Protein AF-A0ABD0SKT2-F1 (afdb_monomer)

Foldseek 3Di:
DDDDPDDDDDDVPDGDPPPDDDDDPVRVVVVVVVVVVVVVVVVVVVLVVQQVVLVHDPVDDSVVSVVSSVVSVVVVVVVVVVVVVVVVVVVVVVVVVVVVVVVVVVVVVVVVVVVVVVVVVVVVVVVPPD

Structure (mmCIF, N/CA/C/O backbone):
data_AF-A0ABD0SKT2-F1
#
_entry.id   AF-A0ABD0SKT2-F1
#
loop_
_atom_site.group_PDB
_atom_site.id
_atom_site.type_symbol
_atom_site.label_atom_id
_atom_site.label_alt_id
_atom_site.label_comp_id
_atom_site.label_asym_id
_atom_site.label_entity_id
_atom_site.label_seq_id
_atom_site.pdbx_PDB_ins_code
_atom_site.Cartn_x
_atom_site.Cartn_y
_atom_site.Cartn_z
_atom_site.occupancy
_atom_site.B_iso_or_equiv
_atom_site.auth_seq_id
_atom_site.auth_comp_id
_atom_site.auth_asym_id
_atom_site.auth_atom_id
_atom_site.pdbx_PDB_model_num
ATOM 1 N N . MET A 1 1 ? 35.944 21.311 -55.714 1.00 40.56 1 MET A N 1
ATOM 2 C CA . MET A 1 1 ? 34.973 20.265 -56.109 1.00 40.56 1 MET A CA 1
ATOM 3 C C . MET A 1 1 ? 33.943 20.255 -55.008 1.00 40.56 1 MET A C 1
ATOM 5 O O . MET A 1 1 ? 34.172 19.670 -53.956 1.00 40.56 1 MET A O 1
ATOM 9 N N . ASP A 1 2 ? 32.890 21.032 -55.226 1.00 41.88 2 ASP A N 1
ATOM 10 C CA . ASP A 1 2 ? 32.029 21.549 -54.170 1.00 41.88 2 ASP A CA 1
ATOM 11 C C . ASP A 1 2 ? 30.740 20.733 -54.148 1.00 41.88 2 ASP A C 1
ATOM 13 O O . ASP A 1 2 ? 29.845 20.946 -54.962 1.00 41.88 2 ASP A O 1
ATOM 17 N N . ASN A 1 3 ? 30.652 19.766 -53.233 1.00 45.44 3 ASN A N 1
ATOM 18 C CA . ASN A 1 3 ? 29.406 19.044 -52.981 1.00 45.44 3 ASN A CA 1
ATOM 19 C C . ASN A 1 3 ? 28.572 19.834 -51.971 1.00 45.44 3 ASN A C 1
ATOM 21 O O . ASN A 1 3 ? 28.718 19.701 -50.757 1.00 45.44 3 ASN A O 1
ATOM 25 N N . GLN A 1 4 ? 27.724 20.705 -52.516 1.00 43.31 4 GLN A N 1
ATOM 26 C CA . GLN A 1 4 ? 26.696 21.434 -51.789 1.00 43.31 4 GLN A CA 1
ATOM 27 C C . GLN A 1 4 ? 25.548 20.484 -51.424 1.00 43.31 4 GLN A C 1
ATOM 29 O O . GLN A 1 4 ? 24.694 20.177 -52.256 1.00 43.31 4 GLN A O 1
ATOM 34 N N . ASP A 1 5 ? 25.500 20.044 -50.167 1.00 47.47 5 ASP A N 1
ATOM 35 C CA . ASP A 1 5 ? 24.312 19.402 -49.602 1.00 47.47 5 ASP A CA 1
ATOM 36 C C . ASP A 1 5 ? 23.179 20.434 -49.501 1.00 47.47 5 ASP A C 1
ATOM 38 O O . ASP A 1 5 ? 23.136 21.292 -48.615 1.00 47.47 5 ASP A O 1
ATOM 42 N N . GLN A 1 6 ? 22.252 20.358 -50.454 1.00 45.78 6 GLN A N 1
ATOM 43 C CA . GLN A 1 6 ? 21.063 21.194 -50.502 1.00 45.78 6 GLN A CA 1
ATOM 44 C C . GLN A 1 6 ? 20.134 20.905 -49.315 1.00 45.78 6 GLN A C 1
ATOM 46 O O . GLN A 1 6 ? 19.612 19.806 -49.113 1.00 45.78 6 GLN A O 1
ATOM 51 N N . TYR A 1 7 ? 19.895 21.961 -48.543 1.00 54.97 7 TYR A N 1
ATOM 52 C CA . TYR A 1 7 ? 18.878 22.063 -47.511 1.00 54.97 7 TYR A CA 1
ATOM 53 C C . TYR A 1 7 ? 17.480 21.759 -48.061 1.00 54.97 7 TYR A C 1
ATOM 55 O O . TYR A 1 7 ? 16.988 22.489 -48.918 1.00 54.97 7 TYR A O 1
ATOM 63 N N . SER A 1 8 ? 16.784 20.780 -47.473 1.00 64.81 8 SER A N 1
ATOM 64 C CA . SER A 1 8 ? 15.395 20.943 -47.005 1.00 64.81 8 SER A CA 1
ATOM 65 C C . SER A 1 8 ? 14.780 19.635 -46.524 1.00 64.81 8 SER A C 1
ATOM 67 O O . SER A 1 8 ? 14.647 18.696 -47.300 1.00 64.81 8 SER A O 1
ATOM 69 N N . ARG A 1 9 ? 14.236 19.638 -45.296 1.00 54.88 9 ARG A N 1
ATOM 70 C CA . ARG A 1 9 ? 12.850 19.173 -45.080 1.00 54.88 9 ARG A CA 1
ATOM 71 C C . ARG A 1 9 ? 12.128 20.070 -44.054 1.00 54.88 9 ARG A C 1
ATOM 73 O O . ARG A 1 9 ? 12.601 20.170 -42.919 1.00 54.88 9 ARG A O 1
ATOM 80 N N . PRO A 1 10 ? 11.002 20.713 -44.430 1.00 59.72 10 PRO A N 1
ATOM 81 C CA . PRO A 1 10 ? 10.207 21.564 -43.548 1.00 59.72 10 PRO A CA 1
ATOM 82 C C . PRO A 1 10 ? 9.245 20.746 -42.666 1.00 59.72 10 PRO A C 1
ATOM 84 O O . PRO A 1 10 ? 8.993 19.564 -42.894 1.00 59.72 10 PRO A O 1
ATOM 87 N N . ARG A 1 11 ? 8.756 21.376 -41.594 1.00 59.38 11 ARG A N 1
ATOM 88 C CA . ARG A 1 11 ? 8.142 20.717 -40.428 1.00 59.38 11 ARG A CA 1
ATOM 89 C C . ARG A 1 11 ? 6.712 20.193 -40.654 1.00 59.38 11 ARG A C 1
ATOM 91 O O . ARG A 1 11 ? 5.939 20.782 -41.397 1.00 59.38 11 ARG A O 1
ATOM 98 N N . ARG A 1 12 ? 6.286 19.274 -39.771 1.00 55.06 12 ARG A N 1
ATOM 99 C CA . ARG A 1 12 ? 5.088 19.535 -38.941 1.00 55.06 12 ARG A CA 1
ATOM 100 C C . ARG A 1 12 ? 5.544 19.835 -37.500 1.00 55.06 12 ARG A C 1
ATOM 102 O O . ARG A 1 12 ? 6.310 19.058 -36.948 1.00 55.06 12 ARG A O 1
ATOM 109 N N . GLY A 1 13 ? 5.223 20.967 -36.859 1.00 55.31 13 GLY A N 1
ATOM 110 C CA . GLY A 1 13 ? 4.372 22.098 -37.276 1.00 55.31 13 GLY A CA 1
ATOM 111 C C . GLY A 1 13 ? 4.773 23.463 -36.685 1.00 55.31 13 GLY A C 1
ATOM 112 O O . GLY A 1 13 ? 3.940 24.191 -36.170 1.00 55.31 13 GLY A O 1
ATOM 113 N N . ARG A 1 14 ? 6.050 23.843 -36.754 1.00 63.06 14 ARG A N 1
ATOM 114 C CA . ARG A 1 14 ? 6.482 25.260 -36.649 1.00 63.06 14 ARG A CA 1
ATOM 115 C C . ARG A 1 14 ? 7.869 25.398 -37.254 1.00 63.06 14 ARG A C 1
ATOM 117 O O . ARG A 1 14 ? 8.539 24.398 -37.261 1.00 63.06 14 ARG A O 1
ATOM 124 N N . PRO A 1 15 ? 8.379 26.520 -37.744 1.00 61.66 15 PRO A N 1
ATOM 125 C CA . PRO A 1 15 ? 9.799 26.614 -38.099 1.00 61.66 15 PRO A CA 1
ATOM 126 C C . PRO A 1 15 ? 10.676 26.569 -36.829 1.00 61.66 15 PRO A C 1
ATOM 128 O O . PRO A 1 15 ? 10.183 26.868 -35.733 1.00 61.66 15 PRO A O 1
ATOM 131 N N . PRO A 1 16 ? 11.961 26.166 -36.894 1.00 57.19 16 PRO A N 1
ATOM 132 C CA . PRO A 1 16 ? 12.928 26.590 -35.879 1.00 57.19 16 PRO A CA 1
ATOM 133 C C . PRO A 1 16 ? 12.795 28.105 -35.756 1.00 57.19 16 PRO A C 1
ATOM 135 O O . PRO A 1 16 ? 12.820 28.794 -36.769 1.00 57.19 16 PRO A O 1
ATOM 138 N N . GLY A 1 17 ? 12.539 28.615 -34.547 1.00 67.56 17 GLY A N 1
ATOM 139 C CA . GLY A 1 17 ? 12.560 30.062 -34.347 1.00 67.56 17 GLY A CA 1
ATOM 140 C C . GLY A 1 17 ? 13.917 30.619 -34.796 1.00 67.56 17 GLY A C 1
ATOM 141 O O . GLY A 1 17 ? 14.878 29.845 -34.844 1.00 67.56 17 GLY A O 1
ATOM 142 N N . PRO A 1 18 ? 14.015 31.924 -35.088 1.00 64.38 18 PRO A N 1
ATOM 143 C CA . PRO A 1 18 ? 15.203 32.551 -35.682 1.00 64.38 18 PRO A CA 1
ATOM 144 C C . PRO A 1 18 ? 16.536 32.269 -34.953 1.00 64.38 18 PRO A C 1
ATOM 146 O O . PRO A 1 18 ? 17.588 32.413 -35.558 1.00 64.38 18 PRO A O 1
ATOM 149 N N . ASN A 1 19 ? 16.504 31.768 -33.709 1.00 61.94 19 ASN A N 1
ATOM 150 C CA . ASN A 1 19 ? 17.675 31.472 -32.876 1.00 61.94 19 ASN A CA 1
ATOM 151 C C . ASN A 1 19 ? 17.857 29.976 -32.530 1.00 61.94 19 ASN A C 1
ATOM 153 O O . ASN A 1 19 ? 18.380 29.651 -31.464 1.00 61.94 19 ASN A O 1
ATOM 157 N N . ARG A 1 20 ? 17.377 29.030 -33.351 1.00 67.31 20 ARG A N 1
ATOM 158 C CA . ARG A 1 20 ? 17.582 27.586 -33.099 1.00 67.31 20 ARG A CA 1
ATOM 159 C C . ARG A 1 20 ? 18.379 26.918 -34.211 1.00 67.31 20 ARG A C 1
ATOM 161 O O . ARG A 1 20 ? 17.817 26.595 -35.256 1.00 67.31 20 ARG A O 1
ATOM 168 N N . THR A 1 21 ? 19.639 26.601 -33.926 1.00 75.00 21 THR A N 1
ATOM 169 C CA . THR A 1 21 ? 20.451 25.709 -34.759 1.00 75.00 21 THR A CA 1
ATOM 170 C C . THR A 1 21 ? 19.795 24.324 -34.788 1.00 75.00 21 THR A C 1
ATOM 172 O O . THR A 1 21 ? 19.612 23.706 -33.731 1.00 75.00 21 THR A O 1
ATOM 175 N N . PRO A 1 22 ? 19.356 23.828 -35.956 1.00 74.25 22 PRO A N 1
ATOM 176 C CA . PRO A 1 22 ? 18.780 22.499 -36.050 1.00 74.25 22 PRO A CA 1
ATOM 177 C C . PRO A 1 22 ? 19.864 21.461 -35.756 1.00 74.25 22 PRO A C 1
ATOM 179 O O . PRO A 1 22 ? 20.901 21.443 -36.407 1.00 74.25 22 PRO A O 1
ATOM 182 N N . LEU A 1 23 ? 19.600 20.576 -34.794 1.00 80.38 23 LEU A N 1
ATOM 183 C CA . LEU A 1 23 ? 20.507 19.473 -34.482 1.00 80.38 23 LEU A CA 1
ATOM 184 C C . LEU A 1 23 ? 20.698 18.574 -35.704 1.00 80.38 23 LEU A C 1
ATOM 186 O O . LEU A 1 23 ? 19.725 18.203 -36.384 1.00 80.38 23 LEU A O 1
ATOM 190 N N . SER A 1 24 ? 21.939 18.158 -35.909 1.00 88.44 24 SER A N 1
ATOM 191 C CA . SER A 1 24 ? 22.321 17.138 -36.870 1.00 88.44 24 SER A CA 1
ATOM 192 C C . SER A 1 24 ? 21.643 15.798 -36.561 1.00 88.44 24 SER A C 1
ATOM 194 O O . SER A 1 24 ? 21.141 15.522 -35.465 1.00 88.44 24 SER A O 1
ATOM 196 N N . ARG A 1 25 ? 21.602 14.912 -37.560 1.00 88.38 25 ARG A N 1
ATOM 197 C CA . ARG A 1 25 ? 20.985 13.585 -37.409 1.00 88.38 25 ARG A CA 1
ATOM 198 C C . ARG A 1 25 ? 21.713 12.716 -36.372 1.00 88.38 25 ARG A C 1
ATOM 200 O O . ARG A 1 25 ? 21.068 11.871 -35.754 1.00 88.38 25 ARG A O 1
ATOM 207 N N . SER A 1 26 ? 23.024 12.877 -36.198 1.00 89.88 26 SER A N 1
ATOM 208 C CA . SER A 1 26 ? 23.801 12.212 -35.140 1.00 89.88 26 SER A CA 1
ATOM 209 C C . SER A 1 26 ? 23.436 12.762 -33.762 1.00 89.88 26 SER A C 1
ATOM 211 O O . SER A 1 26 ? 23.083 11.975 -32.891 1.00 89.88 26 SER A O 1
ATOM 213 N N . GLU A 1 27 ? 23.395 14.085 -33.591 1.00 90.94 27 GLU A N 1
ATOM 214 C CA . GLU A 1 27 ? 23.028 14.725 -32.317 1.00 90.94 27 GLU A CA 1
ATOM 215 C C . GLU A 1 27 ? 21.607 14.371 -31.874 1.00 90.94 27 GLU A C 1
ATOM 217 O O . GLU A 1 27 ? 21.377 14.073 -30.704 1.00 90.94 27 GLU A O 1
ATOM 222 N N . ARG A 1 28 ? 20.644 14.328 -32.806 1.00 89.69 28 ARG A N 1
ATOM 223 C CA . ARG A 1 28 ? 19.276 13.879 -32.492 1.00 89.69 28 ARG A CA 1
ATOM 224 C C . ARG A 1 28 ? 19.239 12.430 -32.010 1.00 89.69 28 ARG A C 1
ATOM 226 O O . ARG A 1 28 ? 18.501 12.123 -31.079 1.00 89.69 28 ARG A O 1
ATOM 233 N N . ARG A 1 29 ? 20.021 11.540 -32.632 1.00 93.06 29 ARG A N 1
ATOM 234 C CA . ARG A 1 29 ? 20.112 10.130 -32.217 1.00 93.06 29 ARG A CA 1
ATOM 235 C C . ARG A 1 29 ? 20.747 9.998 -30.835 1.00 93.06 29 ARG A C 1
ATOM 237 O O . ARG A 1 29 ? 20.188 9.297 -30.000 1.00 93.06 29 ARG A O 1
ATOM 244 N N . ALA A 1 30 ? 21.851 10.704 -30.593 1.00 94.75 30 ALA A N 1
ATOM 245 C CA . ALA A 1 30 ? 22.534 10.711 -29.302 1.00 94.75 30 ALA A CA 1
ATOM 246 C C . ALA A 1 30 ? 21.612 11.219 -28.183 1.00 94.75 30 ALA A C 1
ATOM 248 O O . ALA A 1 30 ? 21.439 10.547 -27.171 1.00 94.75 30 ALA A O 1
ATOM 249 N N . ARG A 1 31 ? 20.924 12.342 -28.417 1.00 92.25 31 ARG A N 1
ATOM 250 C CA . ARG A 1 31 ? 19.984 12.920 -27.451 1.00 92.25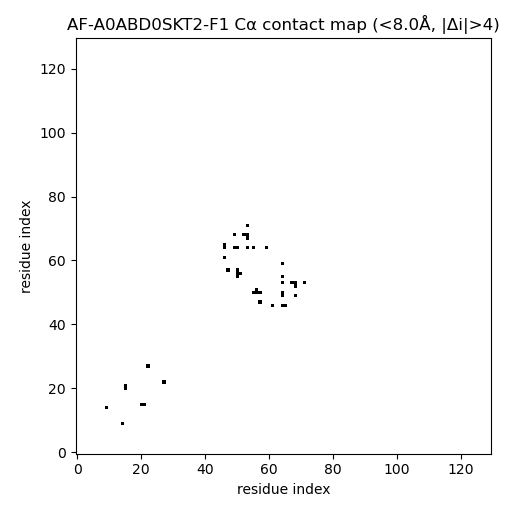 31 ARG A CA 1
ATOM 251 C C . ARG A 1 31 ? 18.795 12.003 -27.154 1.00 92.25 31 ARG A C 1
ATOM 253 O O . ARG A 1 31 ? 18.422 11.840 -26.000 1.00 92.25 31 ARG A O 1
ATOM 260 N N . ASN A 1 32 ? 18.208 11.375 -28.174 1.00 96.38 32 ASN A N 1
ATOM 261 C CA . ASN A 1 32 ? 17.111 10.426 -27.958 1.00 96.38 32 ASN A CA 1
ATOM 262 C C . ASN A 1 32 ? 17.567 9.186 -27.176 1.00 96.38 32 ASN A C 1
ATOM 264 O O . ASN A 1 32 ? 16.816 8.690 -26.340 1.00 96.38 32 ASN A O 1
ATOM 268 N N . ALA A 1 33 ? 18.784 8.697 -27.429 1.00 97.38 33 ALA A N 1
ATOM 269 C CA . ALA A 1 33 ? 19.354 7.586 -26.675 1.00 97.38 33 ALA A CA 1
ATOM 270 C C . ALA A 1 33 ? 19.571 7.957 -25.199 1.00 97.38 33 ALA A C 1
ATOM 272 O O . ALA A 1 33 ? 19.268 7.156 -24.318 1.00 97.38 33 ALA A O 1
ATOM 273 N N . GLU A 1 34 ? 20.028 9.181 -24.927 1.00 97.56 34 GLU A N 1
ATOM 274 C CA . GLU A 1 34 ? 20.174 9.699 -23.566 1.00 97.56 34 GLU A CA 1
ATOM 275 C C . GLU A 1 34 ? 18.824 9.796 -22.842 1.00 97.56 34 GLU A C 1
ATOM 277 O O . GLU A 1 34 ? 18.690 9.283 -21.731 1.00 97.56 34 GLU A O 1
ATOM 282 N N . TYR A 1 35 ? 17.798 10.368 -23.482 1.00 97.25 35 TYR A N 1
ATOM 283 C CA . TYR A 1 35 ? 16.457 10.439 -22.892 1.00 97.25 35 TYR A CA 1
ATOM 284 C C . TYR A 1 35 ? 15.876 9.059 -22.595 1.00 97.25 35 TYR A C 1
ATOM 286 O O . TYR A 1 35 ? 15.291 8.850 -21.534 1.00 97.25 35 TYR A O 1
ATOM 294 N N . GLU A 1 36 ? 16.060 8.095 -23.495 1.00 98.12 36 GLU A N 1
ATOM 295 C CA . GLU A 1 36 ? 15.581 6.735 -23.262 1.00 98.12 36 GLU A CA 1
ATOM 296 C C . GLU A 1 36 ? 16.367 6.033 -22.144 1.00 98.12 36 GLU A C 1
ATOM 298 O O . GLU A 1 36 ? 15.777 5.286 -21.361 1.00 98.12 36 GLU A O 1
ATOM 303 N N . ARG A 1 37 ? 17.672 6.306 -22.008 1.00 97.75 37 ARG A N 1
ATOM 304 C CA . ARG A 1 37 ? 18.479 5.825 -20.877 1.00 97.75 37 ARG A CA 1
ATOM 305 C C . ARG A 1 37 ? 17.936 6.362 -19.554 1.00 97.75 37 ARG A C 1
ATOM 307 O O . ARG A 1 37 ? 17.638 5.564 -18.670 1.00 97.75 37 ARG A O 1
ATOM 314 N N . GLN A 1 38 ? 17.735 7.677 -19.456 1.00 97.94 38 GLN A N 1
ATOM 315 C CA . GLN A 1 38 ? 17.174 8.319 -18.262 1.00 97.94 38 GLN A CA 1
ATOM 316 C C . GLN A 1 38 ? 15.772 7.782 -17.943 1.00 97.94 38 GLN A C 1
ATOM 318 O O . GLN A 1 38 ? 15.471 7.457 -16.797 1.00 97.94 38 GLN A O 1
ATOM 323 N N . ARG A 1 39 ? 14.918 7.600 -18.961 1.00 97.94 39 ARG A N 1
ATOM 324 C CA . ARG A 1 39 ? 13.578 7.023 -18.785 1.00 97.94 39 ARG A CA 1
ATOM 325 C C . ARG A 1 39 ? 13.638 5.618 -18.179 1.00 97.94 39 ARG A C 1
ATOM 327 O O . ARG A 1 39 ? 12.877 5.315 -17.262 1.00 97.94 39 ARG A O 1
ATOM 334 N N . ARG A 1 40 ? 14.530 4.756 -18.677 1.00 97.44 40 ARG A N 1
ATOM 335 C CA . ARG A 1 40 ? 14.705 3.385 -18.164 1.00 97.44 40 ARG A CA 1
ATOM 336 C C . ARG A 1 40 ? 15.277 3.360 -16.753 1.00 97.44 40 ARG A C 1
ATOM 338 O O . ARG A 1 40 ? 14.861 2.518 -15.963 1.00 97.44 40 ARG A O 1
ATOM 345 N N . GLU A 1 41 ? 16.196 4.268 -16.448 1.00 98.00 41 GLU A N 1
ATOM 346 C CA . GLU A 1 41 ? 16.773 4.423 -15.114 1.00 98.00 41 GLU A CA 1
ATOM 347 C C . GLU A 1 41 ? 15.705 4.826 -14.093 1.00 98.00 41 GLU A C 1
ATOM 349 O O . GLU A 1 41 ? 15.558 4.154 -13.077 1.00 98.00 41 GLU A O 1
ATOM 354 N N . LEU A 1 42 ? 14.878 5.829 -14.406 1.00 98.12 42 LEU A N 1
ATOM 355 C CA . LEU A 1 42 ? 13.769 6.249 -13.543 1.00 98.12 42 LEU A CA 1
ATOM 356 C C . LEU A 1 42 ? 12.768 5.118 -13.282 1.00 98.12 42 LEU A C 1
ATOM 358 O O . LEU A 1 42 ? 12.332 4.932 -12.147 1.00 98.12 42 LEU A O 1
ATOM 362 N N . ILE A 1 43 ? 12.431 4.334 -14.311 1.00 97.19 43 ILE A N 1
ATOM 363 C CA . ILE A 1 43 ? 11.581 3.144 -14.150 1.00 97.19 43 ILE A CA 1
ATOM 364 C C . ILE A 1 43 ? 12.261 2.116 -13.240 1.00 97.19 43 ILE A C 1
ATOM 366 O O . ILE A 1 43 ? 11.606 1.560 -12.364 1.00 97.19 43 ILE A O 1
ATOM 370 N N . GLY A 1 44 ? 13.562 1.880 -13.426 1.00 96.25 44 GLY A N 1
ATOM 371 C CA . GLY A 1 44 ? 14.348 0.983 -12.579 1.00 96.25 44 GLY A CA 1
ATOM 372 C C . GLY A 1 44 ? 14.312 1.401 -11.110 1.00 96.25 44 GLY A C 1
ATOM 373 O O . GLY A 1 44 ? 13.928 0.600 -10.267 1.00 96.25 44 GLY A O 1
ATOM 374 N N . VAL A 1 45 ? 14.599 2.674 -10.821 1.00 97.12 45 VAL A N 1
ATOM 375 C CA . VAL A 1 45 ? 14.526 3.243 -9.463 1.00 97.12 45 VAL A CA 1
ATOM 376 C C . VAL A 1 45 ? 13.124 3.092 -8.872 1.00 97.12 45 VAL A C 1
ATOM 378 O O . VAL A 1 45 ? 12.987 2.770 -7.695 1.00 97.12 45 VAL A O 1
ATOM 381 N N . GLY A 1 46 ? 12.080 3.311 -9.675 1.00 96.75 46 GLY A N 1
ATOM 382 C CA . GLY A 1 46 ? 10.696 3.118 -9.247 1.00 96.75 46 GLY A CA 1
ATOM 383 C C . GLY A 1 46 ? 10.413 1.681 -8.806 1.00 96.75 46 GLY A C 1
ATOM 384 O O . GLY A 1 46 ? 9.845 1.482 -7.738 1.00 96.75 46 GLY A O 1
ATOM 385 N N . ILE A 1 47 ? 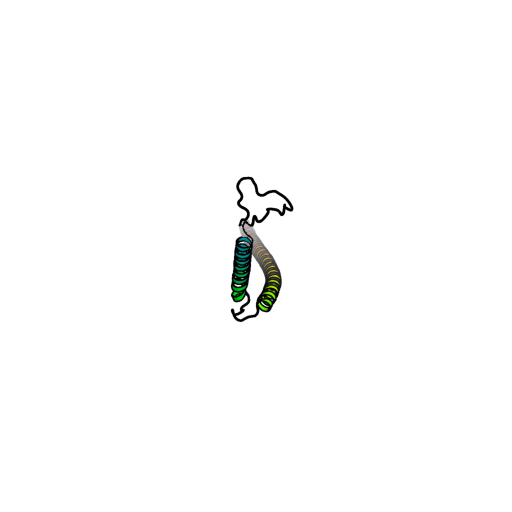10.852 0.690 -9.585 1.00 96.38 47 ILE A N 1
ATOM 386 C CA . ILE A 1 47 ? 10.646 -0.732 -9.269 1.00 96.38 47 ILE A CA 1
ATOM 387 C C . ILE A 1 47 ? 11.470 -1.153 -8.048 1.00 96.38 47 ILE A C 1
ATOM 389 O O . ILE A 1 47 ? 10.916 -1.766 -7.142 1.00 96.38 47 ILE A O 1
ATOM 393 N N . SER A 1 48 ? 12.737 -0.742 -7.951 1.00 95.88 48 SER A N 1
ATOM 394 C CA . SER A 1 48 ? 13.582 -1.076 -6.795 1.00 95.88 48 SER A CA 1
ATOM 395 C C . SER A 1 48 ? 13.081 -0.473 -5.480 1.00 95.88 48 SER A C 1
ATOM 397 O O . SER A 1 48 ? 13.376 -0.985 -4.406 1.00 95.88 48 SER A O 1
ATOM 399 N N . ARG A 1 49 ? 12.282 0.601 -5.531 1.00 96.50 49 ARG A N 1
ATOM 400 C CA . ARG A 1 49 ? 11.580 1.124 -4.346 1.00 96.50 49 ARG A CA 1
ATOM 401 C C . ARG A 1 49 ? 10.383 0.269 -3.927 1.00 96.50 49 ARG A C 1
ATOM 403 O O . ARG A 1 49 ? 10.011 0.319 -2.759 1.00 96.50 49 ARG A O 1
ATOM 410 N N . LEU A 1 50 ? 9.771 -0.472 -4.852 1.00 96.25 50 LEU A N 1
ATOM 411 C CA . LEU A 1 50 ? 8.643 -1.362 -4.560 1.00 96.25 50 LEU A CA 1
ATOM 412 C C . LEU A 1 50 ? 9.103 -2.686 -3.953 1.00 96.25 50 LEU A C 1
ATOM 414 O O . LEU A 1 50 ? 8.440 -3.184 -3.051 1.00 96.25 50 LEU A O 1
ATOM 418 N N . GLU A 1 51 ? 10.241 -3.216 -4.407 1.00 96.00 51 GLU A N 1
ATOM 419 C CA . GLU A 1 51 ? 10.815 -4.492 -3.956 1.00 96.00 51 GLU A CA 1
ATOM 420 C C . GLU A 1 51 ? 10.750 -4.712 -2.429 1.00 96.00 51 GLU A C 1
ATOM 422 O O . GLU A 1 51 ? 10.098 -5.669 -2.004 1.00 96.00 51 GLU A O 1
ATOM 427 N N . PRO A 1 52 ? 11.298 -3.824 -1.571 1.00 95.81 52 PRO A N 1
ATOM 428 C CA . PRO A 1 52 ? 11.277 -4.043 -0.124 1.00 95.81 52 PRO A CA 1
ATOM 429 C C . PRO A 1 52 ? 9.872 -3.980 0.489 1.00 95.81 52 PRO A C 1
ATOM 431 O O . PRO A 1 52 ? 9.638 -4.593 1.527 1.00 95.81 52 PRO A O 1
ATOM 434 N N . LEU A 1 53 ? 8.931 -3.258 -0.127 1.00 94.31 53 LEU A N 1
ATOM 435 C CA . LEU A 1 53 ? 7.563 -3.121 0.390 1.00 94.31 53 LEU A CA 1
ATOM 436 C C . LEU A 1 53 ? 6.755 -4.405 0.216 1.00 94.31 53 LEU A C 1
ATOM 438 O O . LEU A 1 53 ? 5.866 -4.689 1.013 1.00 94.31 53 LEU A O 1
ATOM 442 N N . VAL A 1 54 ? 7.067 -5.165 -0.831 1.00 95.19 54 VAL A N 1
ATOM 443 C CA . VAL A 1 54 ? 6.393 -6.426 -1.158 1.00 95.19 54 VAL A CA 1
ATOM 444 C C . VAL A 1 54 ? 7.209 -7.652 -0.748 1.00 95.19 54 VAL A C 1
ATOM 446 O O . VAL A 1 54 ? 6.790 -8.775 -1.005 1.00 95.19 54 VAL A O 1
ATOM 449 N N . GLY A 1 55 ? 8.365 -7.449 -0.104 1.00 93.50 55 GLY A N 1
ATOM 450 C CA . GLY A 1 55 ? 9.271 -8.526 0.297 1.00 93.50 55 GLY A CA 1
ATOM 451 C C . GLY A 1 55 ? 10.003 -9.195 -0.872 1.00 93.50 55 GLY A C 1
ATOM 452 O O . GLY A 1 55 ? 10.472 -10.322 -0.727 1.00 93.50 55 GLY A O 1
ATOM 453 N N . ALA A 1 56 ? 10.102 -8.526 -2.022 1.00 94.00 56 ALA A N 1
ATOM 454 C CA . ALA A 1 56 ? 10.838 -9.019 -3.178 1.00 94.00 56 ALA A CA 1
ATOM 455 C C . ALA A 1 56 ? 12.333 -8.695 -3.068 1.00 94.00 56 ALA A C 1
ATOM 457 O O . ALA A 1 56 ? 12.746 -7.685 -2.495 1.00 94.00 56 ALA A O 1
ATOM 458 N N . THR A 1 57 ? 13.153 -9.559 -3.659 1.00 93.94 57 THR A N 1
ATOM 459 C CA . THR A 1 57 ? 14.601 -9.350 -3.787 1.00 93.94 57 THR A CA 1
ATOM 460 C C . THR A 1 57 ? 14.941 -8.667 -5.119 1.00 93.94 57 THR A C 1
ATOM 462 O O . THR A 1 57 ? 14.145 -8.765 -6.058 1.00 93.94 57 THR A O 1
ATOM 465 N N . PRO A 1 58 ? 16.136 -8.063 -5.271 1.00 91.00 58 PRO A N 1
ATOM 466 C CA . PRO A 1 58 ? 16.573 -7.459 -6.538 1.00 91.00 58 PRO A CA 1
ATOM 467 C C . PRO A 1 58 ? 16.665 -8.439 -7.721 1.00 91.00 58 PRO A C 1
ATOM 469 O O . PRO A 1 58 ? 16.728 -8.021 -8.876 1.00 91.00 58 PRO A O 1
ATOM 472 N N . GLU A 1 59 ? 16.695 -9.744 -7.444 1.00 93.56 59 GLU A N 1
ATOM 473 C CA . GLU A 1 59 ? 16.714 -10.811 -8.452 1.00 93.56 59 GLU A CA 1
ATOM 474 C C . GLU A 1 59 ? 15.308 -11.156 -8.968 1.00 93.56 59 GLU A C 1
ATOM 476 O O . GLU A 1 59 ? 15.159 -11.825 -9.992 1.00 93.56 59 GLU A O 1
ATOM 481 N N . THR A 1 60 ? 14.266 -10.678 -8.282 1.00 94.75 60 THR A N 1
ATOM 482 C CA . THR A 1 60 ? 12.871 -10.964 -8.620 1.00 94.75 60 THR A CA 1
ATOM 483 C C . THR A 1 60 ? 12.514 -10.331 -9.969 1.00 94.75 60 THR A C 1
ATOM 485 O O . THR A 1 60 ? 12.793 -9.149 -10.203 1.00 94.75 60 THR A O 1
ATOM 488 N N . PRO A 1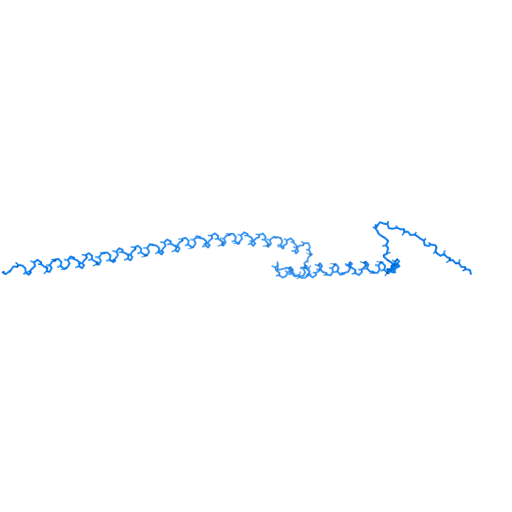 61 ? 11.849 -11.062 -10.882 1.00 96.75 61 PRO A N 1
ATOM 489 C CA . PRO A 1 61 ? 11.396 -10.495 -12.142 1.00 96.75 61 PRO A CA 1
ATOM 490 C C . PRO A 1 61 ? 10.499 -9.272 -11.925 1.00 96.75 61 PRO A C 1
ATOM 492 O O . PRO A 1 61 ? 9.538 -9.303 -11.161 1.00 96.75 61 PRO A O 1
ATOM 495 N N . ARG A 1 62 ? 10.742 -8.197 -12.683 1.00 95.56 62 ARG A N 1
ATOM 496 C CA . ARG A 1 62 ? 9.971 -6.940 -12.581 1.00 95.56 62 ARG A CA 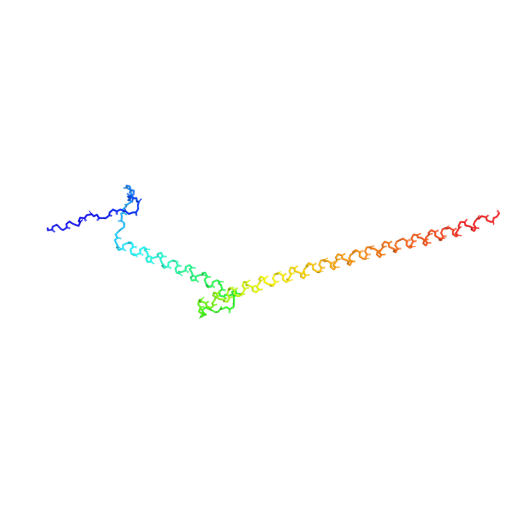1
ATOM 497 C C . ARG A 1 62 ? 8.455 -7.137 -12.678 1.00 95.56 62 ARG A C 1
ATOM 499 O O . ARG A 1 62 ? 7.704 -6.438 -12.010 1.00 95.56 62 ARG A O 1
ATOM 506 N N . ALA A 1 63 ? 8.008 -8.061 -13.529 1.00 96.69 63 ALA A N 1
ATOM 507 C CA . ALA A 1 63 ? 6.589 -8.372 -13.678 1.00 96.69 63 ALA A CA 1
ATOM 508 C C . ALA A 1 63 ? 5.996 -8.944 -12.381 1.00 96.69 63 ALA A C 1
ATOM 510 O O . ALA A 1 63 ? 4.895 -8.567 -11.994 1.00 96.69 63 ALA A O 1
ATOM 511 N N . GLU A 1 64 ? 6.750 -9.797 -11.691 1.00 97.44 64 GLU A N 1
ATOM 512 C CA . GLU A 1 64 ? 6.339 -10.393 -10.425 1.00 97.44 64 GLU A CA 1
ATOM 513 C C . GLU A 1 64 ? 6.290 -9.351 -9.304 1.00 97.44 64 GLU A C 1
ATOM 515 O O . GLU A 1 64 ? 5.282 -9.283 -8.604 1.00 97.44 64 GLU A O 1
ATOM 520 N N . VAL A 1 65 ? 7.282 -8.453 -9.212 1.00 97.69 65 VAL A N 1
ATOM 521 C CA . VAL A 1 65 ? 7.255 -7.321 -8.261 1.00 97.69 65 VAL A CA 1
ATOM 522 C C . VAL A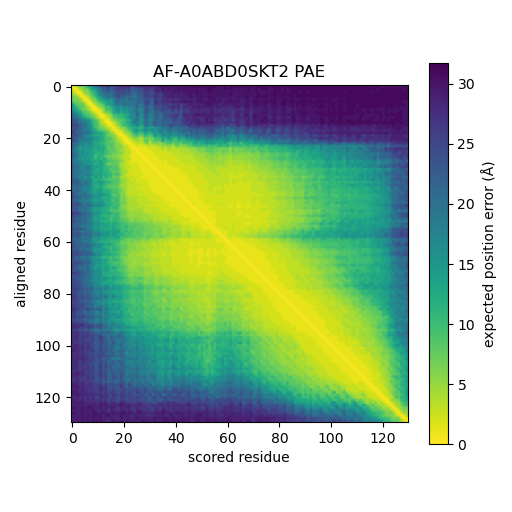 1 65 ? 5.979 -6.490 -8.430 1.00 97.69 65 VAL A C 1
ATOM 524 O O . VAL A 1 65 ? 5.325 -6.133 -7.449 1.00 97.69 65 VAL A O 1
ATOM 527 N N . LEU A 1 66 ? 5.576 -6.204 -9.673 1.00 97.50 66 LEU A N 1
ATOM 528 C CA . LEU A 1 66 ? 4.355 -5.441 -9.953 1.00 97.50 66 LEU A CA 1
ATOM 529 C C . LEU A 1 66 ? 3.082 -6.206 -9.566 1.00 97.50 66 LEU A C 1
ATOM 531 O O . LEU A 1 66 ? 2.176 -5.610 -8.986 1.00 97.50 66 LEU A O 1
ATOM 535 N N . VAL A 1 67 ? 3.015 -7.511 -9.844 1.00 97.62 67 VAL A N 1
ATOM 536 C CA . VAL A 1 67 ? 1.884 -8.361 -9.432 1.00 97.62 67 VAL A CA 1
ATOM 537 C C . VAL A 1 67 ? 1.771 -8.396 -7.910 1.00 97.62 67 VAL A C 1
ATOM 539 O O . VAL A 1 67 ? 0.701 -8.113 -7.371 1.00 97.62 67 VAL A O 1
ATOM 542 N N . GLN A 1 68 ? 2.876 -8.656 -7.210 1.00 97.25 68 GLN A N 1
ATOM 543 C CA . GLN A 1 68 ? 2.923 -8.657 -5.748 1.00 97.25 68 GLN A CA 1
ATOM 544 C C . GLN A 1 68 ? 2.523 -7.294 -5.170 1.00 97.25 68 GLN A C 1
ATOM 546 O O . GLN A 1 68 ? 1.781 -7.241 -4.195 1.00 97.25 68 GLN A O 1
ATOM 551 N N . THR A 1 69 ? 2.926 -6.192 -5.812 1.00 97.44 69 THR A N 1
ATOM 552 C CA . THR A 1 69 ? 2.526 -4.831 -5.412 1.00 97.44 69 THR A CA 1
ATOM 553 C C . THR A 1 69 ? 1.016 -4.631 -5.511 1.00 97.44 69 THR A C 1
ATOM 555 O O . THR A 1 69 ? 0.405 -4.097 -4.587 1.00 97.44 69 THR A O 1
ATOM 558 N N . VAL A 1 70 ? 0.387 -5.073 -6.604 1.00 97.12 70 VAL A N 1
ATOM 559 C CA . VAL A 1 70 ? -1.075 -4.988 -6.762 1.00 97.12 70 VAL A CA 1
ATOM 560 C C . VAL A 1 70 ? -1.785 -5.833 -5.705 1.00 97.12 70 VAL A C 1
ATOM 562 O O . VAL A 1 70 ? -2.722 -5.347 -5.070 1.00 97.12 70 VAL A O 1
ATOM 565 N N . CYS A 1 71 ? -1.315 -7.060 -5.465 1.00 96.00 71 CYS A N 1
ATOM 566 C CA . CYS A 1 71 ? -1.851 -7.924 -4.414 1.00 96.00 71 CYS A CA 1
ATOM 567 C C . CYS A 1 71 ? -1.726 -7.274 -3.031 1.00 96.00 71 CYS A C 1
ATOM 569 O O . CYS A 1 71 ? -2.707 -7.218 -2.296 1.00 96.00 71 CYS A O 1
ATOM 571 N N . TYR A 1 72 ? -0.557 -6.717 -2.705 1.00 96.31 72 TYR A N 1
ATOM 572 C CA . TYR A 1 72 ? -0.311 -6.019 -1.445 1.00 96.31 72 TYR A CA 1
ATOM 573 C C . TYR A 1 72 ? -1.270 -4.838 -1.243 1.00 96.31 72 TYR A C 1
ATOM 575 O O . TYR A 1 72 ? -1.861 -4.702 -0.173 1.00 96.31 72 TYR A O 1
ATOM 583 N N . ILE A 1 73 ? -1.486 -4.015 -2.276 1.00 96.62 73 ILE A N 1
ATOM 584 C CA . ILE A 1 73 ? -2.426 -2.884 -2.217 1.00 96.62 73 ILE A CA 1
ATOM 585 C C . ILE A 1 73 ? -3.855 -3.364 -1.952 1.00 96.62 73 ILE A C 1
ATOM 587 O O . ILE A 1 73 ? -4.557 -2.752 -1.147 1.00 96.62 73 ILE A O 1
ATOM 591 N N . ASN A 1 74 ? -4.292 -4.433 -2.617 1.00 95.94 74 ASN A N 1
ATOM 592 C CA . ASN A 1 74 ? -5.640 -4.965 -2.431 1.00 95.94 74 ASN A CA 1
ATOM 593 C C . ASN A 1 74 ? -5.822 -5.518 -1.012 1.00 95.94 74 ASN A C 1
ATOM 595 O O . ASN A 1 74 ? -6.728 -5.079 -0.310 1.00 95.94 74 ASN A O 1
ATOM 599 N N . SER A 1 75 ? -4.895 -6.352 -0.535 1.00 94.44 75 SER A N 1
ATOM 600 C CA . SER A 1 75 ? -4.935 -6.877 0.835 1.00 94.44 75 SER A CA 1
ATOM 601 C C . SER A 1 75 ? -4.891 -5.767 1.891 1.00 94.44 75 SER A C 1
ATOM 603 O O . SER A 1 75 ? -5.577 -5.840 2.911 1.00 94.44 75 SER A O 1
ATOM 605 N N . ALA A 1 76 ? -4.108 -4.709 1.657 1.00 94.62 76 ALA A N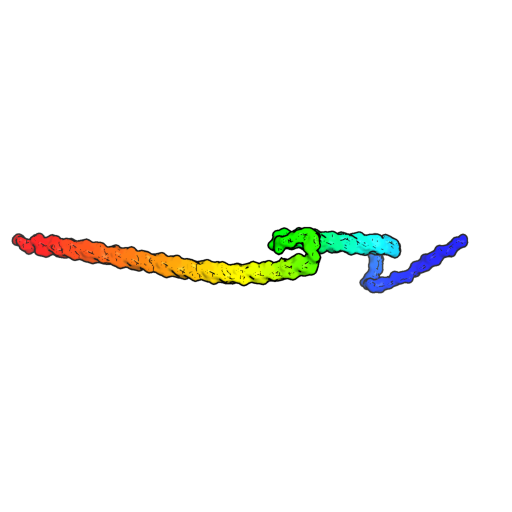 1
ATOM 606 C CA . ALA A 1 76 ? -4.051 -3.560 2.555 1.00 94.62 76 ALA A CA 1
ATOM 607 C C . ALA A 1 76 ? -5.384 -2.796 2.607 1.00 94.62 76 ALA A C 1
ATOM 609 O O . ALA A 1 76 ? -5.778 -2.341 3.680 1.00 94.62 76 ALA A O 1
ATOM 610 N N . ARG A 1 77 ? -6.100 -2.666 1.481 1.00 94.81 77 ARG A N 1
ATOM 611 C CA . ARG A 1 77 ? -7.430 -2.032 1.443 1.00 94.81 77 ARG A CA 1
ATOM 612 C C . ARG A 1 77 ? -8.444 -2.821 2.261 1.00 94.81 77 ARG A C 1
ATOM 614 O O . ARG A 1 77 ? -9.095 -2.229 3.119 1.00 94.81 77 ARG A O 1
ATOM 621 N N . ASP A 1 78 ? -8.496 -4.132 2.058 1.00 92.44 78 ASP A N 1
ATOM 622 C CA . ASP A 1 78 ? -9.414 -5.016 2.781 1.00 92.44 78 ASP A CA 1
ATOM 623 C C . ASP A 1 78 ? -9.138 -4.972 4.295 1.00 92.44 78 ASP A C 1
ATOM 625 O O . ASP A 1 78 ? -10.053 -4.843 5.110 1.00 92.44 78 ASP A O 1
ATOM 629 N N . SER A 1 79 ? -7.856 -4.977 4.679 1.00 95.69 79 SER A N 1
ATOM 630 C CA . SER A 1 79 ? -7.430 -4.846 6.077 1.00 95.69 79 SER A CA 1
ATOM 631 C C . SER A 1 79 ? -7.839 -3.502 6.693 1.00 95.69 79 SER A C 1
ATOM 633 O O . SER A 1 79 ? -8.375 -3.463 7.801 1.00 95.69 79 SER A O 1
ATOM 635 N N . ILE A 1 80 ? -7.664 -2.390 5.969 1.00 96.31 80 ILE A N 1
ATOM 636 C CA . ILE A 1 80 ? -8.083 -1.058 6.435 1.00 96.31 80 ILE A CA 1
ATOM 637 C C . ILE A 1 80 ? -9.597 -0.999 6.654 1.00 96.31 80 ILE A C 1
ATOM 639 O O . ILE A 1 80 ? -10.046 -0.415 7.641 1.00 96.31 80 ILE A O 1
ATOM 643 N N . GLU A 1 81 ? -10.393 -1.572 5.753 1.00 95.44 81 GLU A N 1
ATOM 644 C CA . GLU A 1 81 ? -11.850 -1.612 5.909 1.00 95.44 81 GLU A CA 1
ATOM 645 C C . GLU A 1 81 ? -12.270 -2.460 7.111 1.00 95.44 81 GLU A C 1
ATOM 647 O O . GLU A 1 81 ? -13.101 -2.014 7.907 1.00 95.44 81 GLU A O 1
ATOM 652 N N . SER A 1 82 ? -11.637 -3.620 7.305 1.00 96.19 82 SER A N 1
ATOM 653 C CA . SER A 1 82 ? -11.856 -4.462 8.485 1.00 96.19 82 SER A CA 1
ATOM 654 C C . SER A 1 82 ? -11.530 -3.715 9.780 1.00 96.19 82 SER A C 1
ATOM 656 O O . SER A 1 82 ? -12.366 -3.645 10.679 1.00 96.19 82 SER A O 1
ATOM 658 N N . LEU A 1 83 ? -10.354 -3.083 9.855 1.00 97.19 83 LEU A N 1
ATOM 659 C CA . LEU A 1 83 ? -9.930 -2.310 11.026 1.00 97.19 83 LEU A CA 1
ATOM 660 C C . LEU A 1 83 ? -10.856 -1.123 11.299 1.00 97.19 83 LEU A C 1
ATOM 662 O O . LEU A 1 83 ? -11.131 -0.806 12.453 1.00 97.19 83 LEU A O 1
ATOM 666 N N . ARG A 1 84 ? -11.364 -0.456 10.257 1.00 97.31 84 ARG A N 1
ATOM 667 C CA . ARG A 1 84 ? -12.355 0.620 10.418 1.00 97.31 84 ARG A CA 1
ATOM 668 C C . ARG A 1 84 ? -13.651 0.105 11.027 1.00 97.31 84 ARG A C 1
ATOM 670 O O . ARG A 1 84 ? -14.211 0.785 11.884 1.00 97.31 84 ARG A O 1
ATOM 677 N N . ARG A 1 85 ? -14.111 -1.071 10.596 1.00 96.50 85 ARG A N 1
ATOM 678 C CA . ARG A 1 85 ? -15.321 -1.705 11.126 1.00 96.50 85 ARG A CA 1
ATOM 679 C C . ARG A 1 85 ? -15.149 -2.074 12.595 1.00 96.50 85 ARG A C 1
ATOM 681 O O . ARG A 1 85 ? -15.944 -1.635 13.416 1.00 96.50 85 ARG A O 1
ATOM 688 N N . GLU A 1 86 ? -14.063 -2.766 12.926 1.00 97.25 86 GLU A N 1
ATOM 689 C CA . GLU A 1 86 ? -13.737 -3.142 14.305 1.00 97.25 86 GLU A CA 1
ATOM 690 C C . GLU A 1 86 ? -13.594 -1.907 15.206 1.00 97.25 86 GLU A C 1
ATOM 692 O O . GLU A 1 86 ? -14.136 -1.856 16.307 1.00 97.25 86 GLU A O 1
ATOM 697 N N . ASN A 1 87 ? -12.936 -0.851 14.720 1.00 98.00 87 ASN A N 1
ATOM 698 C CA . ASN A 1 87 ? -12.808 0.396 15.470 1.00 98.00 87 ASN A CA 1
ATOM 699 C C . ASN A 1 87 ? -14.171 1.048 15.751 1.00 98.00 87 ASN A C 1
ATOM 701 O O . ASN A 1 87 ? -14.362 1.624 16.822 1.00 98.00 87 ASN A O 1
ATOM 705 N N . GLN A 1 88 ? -15.112 0.964 14.807 1.00 97.88 88 GLN A N 1
ATOM 706 C CA . GLN A 1 88 ? -16.469 1.462 15.011 1.00 97.88 88 GLN A CA 1
ATOM 707 C C . GLN A 1 88 ? -17.230 0.608 16.030 1.00 97.88 88 GLN A C 1
ATOM 709 O O . GLN A 1 88 ? -17.822 1.162 16.950 1.00 97.88 88 GLN A O 1
ATOM 714 N N . GLU A 1 89 ? -17.150 -0.718 15.930 1.00 97.62 89 GLU A N 1
ATOM 715 C CA . GLU A 1 89 ? -17.776 -1.634 16.891 1.00 97.62 89 GLU A CA 1
ATOM 716 C C . GLU A 1 89 ? -17.256 -1.399 18.315 1.00 97.62 89 GLU A C 1
ATOM 718 O O . GLU A 1 89 ? -18.038 -1.311 19.263 1.00 97.62 89 GLU A O 1
ATOM 723 N N . LEU A 1 90 ? -15.944 -1.216 18.472 1.00 97.88 90 LEU A N 1
ATOM 724 C CA . LEU A 1 90 ? -15.333 -0.894 19.760 1.00 97.88 90 LEU A CA 1
ATOM 725 C C . LEU A 1 90 ? -15.794 0.470 20.290 1.00 97.88 90 LEU A C 1
ATOM 727 O O . LEU A 1 90 ? -16.067 0.602 21.483 1.00 97.88 90 LEU A O 1
ATOM 731 N N . LYS A 1 91 ? -15.924 1.486 19.429 1.00 97.50 91 LYS A N 1
ATOM 732 C CA . LYS A 1 91 ? -16.474 2.795 19.825 1.00 97.50 91 LYS A CA 1
ATOM 733 C C . LYS A 1 91 ? -17.914 2.685 20.304 1.00 97.50 91 LYS A C 1
ATOM 735 O O . LYS A 1 91 ? -18.249 3.285 21.325 1.00 97.50 91 LYS A O 1
ATOM 740 N N . ASP A 1 92 ? -18.735 1.909 19.608 1.00 97.12 92 ASP A N 1
ATOM 741 C CA . ASP A 1 92 ? -20.130 1.698 19.981 1.00 97.12 92 ASP A CA 1
ATOM 742 C C . ASP A 1 92 ? -20.216 0.965 21.328 1.00 97.12 92 ASP A C 1
ATOM 744 O O . ASP A 1 92 ? -20.957 1.385 22.218 1.00 97.12 92 ASP A O 1
ATOM 748 N N . GLN A 1 93 ? -19.393 -0.066 21.542 1.00 96.25 93 GLN A N 1
ATOM 749 C CA . GLN A 1 93 ? -19.300 -0.763 22.830 1.00 96.25 93 GLN A CA 1
ATOM 750 C C . GLN A 1 93 ? -18.881 0.176 23.968 1.00 96.25 93 GLN A C 1
ATOM 752 O O . GLN A 1 93 ? -19.521 0.184 25.023 1.00 96.25 93 GLN A O 1
ATOM 757 N N . ILE A 1 94 ? -17.852 1.003 23.755 1.00 96.75 94 ILE A N 1
ATOM 758 C CA . ILE A 1 94 ? -17.417 2.017 24.729 1.00 96.75 94 ILE A CA 1
ATOM 759 C C . ILE A 1 94 ? -18.567 2.982 25.035 1.00 96.75 94 ILE A C 1
ATOM 761 O O . ILE A 1 94 ? -18.833 3.284 26.200 1.00 96.75 94 ILE A O 1
ATOM 765 N N . PHE A 1 95 ? -19.284 3.445 24.012 1.00 96.81 95 PHE A N 1
ATOM 766 C CA . PHE A 1 95 ? -20.429 4.332 24.189 1.00 96.81 95 PHE A CA 1
ATOM 767 C C . PHE A 1 95 ? -21.528 3.679 25.041 1.00 96.81 95 PHE A C 1
ATOM 769 O O . PHE A 1 95 ? -21.980 4.264 26.025 1.00 96.81 95 PHE A O 1
ATOM 776 N N . PHE A 1 96 ? -21.922 2.442 24.740 1.00 95.56 96 PHE A N 1
ATOM 777 C CA . PHE A 1 96 ? -22.952 1.756 25.522 1.00 95.56 96 PHE A CA 1
ATOM 778 C C . PHE A 1 96 ? -22.527 1.508 26.971 1.00 95.56 96 PHE A C 1
ATOM 780 O O . PHE A 1 96 ? -23.326 1.724 27.886 1.00 95.56 96 PHE A O 1
ATOM 787 N N . LEU A 1 97 ? -21.277 1.098 27.198 1.00 95.25 97 LEU A N 1
ATOM 788 C CA . LEU A 1 97 ? -20.752 0.869 28.545 1.00 95.25 97 LEU A CA 1
ATOM 789 C C . LEU A 1 97 ? -20.708 2.165 29.358 1.00 95.25 97 LEU A C 1
ATOM 791 O O . LEU A 1 97 ? -21.186 2.189 30.491 1.00 95.25 97 LEU A O 1
ATOM 795 N N . THR A 1 98 ? -20.223 3.258 28.771 1.00 96.19 98 THR A N 1
ATOM 796 C CA . THR A 1 98 ? -20.159 4.561 29.452 1.00 96.19 98 THR A CA 1
ATOM 797 C C . THR A 1 98 ? -21.549 5.101 29.799 1.00 96.19 98 THR A C 1
ATOM 799 O O . THR A 1 98 ? -21.765 5.577 30.917 1.00 96.19 98 THR A O 1
ATOM 802 N N . VAL A 1 99 ? -22.528 4.963 28.898 1.00 95.62 99 VAL A N 1
ATOM 803 C CA . VAL A 1 99 ? -23.929 5.321 29.179 1.00 95.62 99 VAL A CA 1
ATOM 804 C C . VAL A 1 99 ? -24.509 4.445 30.292 1.00 95.62 99 VAL A C 1
ATOM 806 O O . VAL A 1 99 ? -25.153 4.963 31.209 1.00 95.62 99 VAL A O 1
ATOM 809 N N . ALA A 1 100 ? -24.269 3.133 30.261 1.00 94.75 100 ALA A N 1
ATOM 810 C CA . ALA A 1 100 ? -24.755 2.214 31.287 1.00 94.75 100 ALA A CA 1
ATOM 811 C C . ALA A 1 100 ? -24.155 2.524 32.670 1.00 94.75 100 ALA A C 1
ATOM 813 O O . ALA A 1 100 ? -24.875 2.534 33.672 1.00 94.75 100 ALA A O 1
ATOM 814 N N . GLU A 1 101 ? -22.858 2.824 32.738 1.00 95.88 101 GLU A N 1
ATOM 815 C CA . GLU A 1 101 ? -22.189 3.252 33.969 1.00 95.88 101 GLU A CA 1
ATOM 816 C C . GLU A 1 101 ? -22.755 4.569 34.501 1.00 95.88 101 GLU A C 1
ATOM 818 O O . GLU A 1 101 ? -23.024 4.688 35.700 1.00 95.88 101 GLU A O 1
ATOM 823 N N . TYR A 1 102 ? -22.992 5.541 33.619 1.00 95.25 102 TYR A N 1
ATOM 824 C CA . TYR A 1 102 ? -23.619 6.804 33.993 1.00 95.25 102 TYR A CA 1
ATOM 825 C C . TYR A 1 102 ? -25.013 6.581 34.595 1.00 95.25 102 TYR A C 1
ATOM 827 O O . TYR A 1 102 ? -25.318 7.091 35.675 1.00 95.25 102 TYR A O 1
ATOM 835 N N . GLN A 1 103 ? -25.843 5.753 33.957 1.00 94.94 103 GLN A N 1
ATOM 836 C CA . GLN A 1 103 ? -27.179 5.422 34.459 1.00 94.94 103 GLN A CA 1
ATOM 837 C C . GLN A 1 103 ? -27.140 4.686 35.805 1.00 94.94 103 GLN A C 1
ATOM 839 O O . GLN A 1 103 ? -27.963 4.971 36.679 1.00 94.94 103 GLN A O 1
ATOM 844 N N . ARG A 1 104 ? -26.189 3.762 36.005 1.00 95.12 104 ARG A N 1
ATOM 845 C CA . ARG A 1 104 ? -25.991 3.084 37.299 1.00 95.12 104 ARG A CA 1
ATOM 846 C C . ARG A 1 104 ? -25.670 4.090 38.404 1.00 95.12 104 ARG A C 1
ATOM 848 O O . ARG A 1 104 ? -26.350 4.078 39.428 1.00 95.12 104 ARG A O 1
ATOM 855 N N . LYS A 1 105 ? -24.730 5.012 38.160 1.00 96.00 105 LYS A N 1
ATOM 856 C CA . LYS A 1 105 ? -24.375 6.078 39.115 1.00 96.00 105 LYS A CA 1
ATOM 857 C C . LYS A 1 105 ? -25.573 6.961 39.469 1.00 96.00 105 LYS A C 1
ATOM 859 O O . LYS A 1 105 ? -25.802 7.231 40.644 1.00 96.00 105 LYS A O 1
ATOM 864 N N . GLN A 1 106 ? -26.377 7.364 38.483 1.00 94.44 106 GLN A N 1
ATOM 865 C CA . GLN A 1 106 ? -27.583 8.168 38.733 1.00 94.44 106 GLN A CA 1
ATOM 866 C C . GLN A 1 106 ? -28.601 7.433 39.616 1.00 94.44 106 GLN A C 1
ATOM 868 O O . GLN A 1 106 ? -29.140 8.010 40.559 1.00 94.44 106 GLN A O 1
ATOM 873 N N . ARG A 1 107 ? -28.832 6.138 39.367 1.00 94.88 107 ARG A N 1
ATOM 874 C CA . ARG A 1 107 ? -29.734 5.323 40.198 1.00 94.88 107 ARG A CA 1
ATOM 875 C C . ARG A 1 107 ? -29.238 5.192 41.635 1.00 94.88 107 ARG A C 1
ATOM 877 O O . ARG A 1 107 ? -30.051 5.241 42.553 1.00 94.88 107 ARG A O 1
ATOM 884 N N . GLU A 1 108 ? -27.936 5.025 41.841 1.00 95.94 108 GLU A N 1
ATOM 885 C CA . GLU A 1 108 ? -27.350 4.970 43.185 1.00 95.94 108 GLU A CA 1
ATOM 886 C C . GLU A 1 108 ? -27.507 6.293 43.938 1.00 95.94 108 GLU A C 1
ATOM 888 O O . GLU A 1 108 ? -27.889 6.282 45.107 1.00 95.94 108 GLU A O 1
ATOM 893 N N . LEU A 1 109 ? -27.280 7.430 43.273 1.00 95.00 109 LEU A N 1
ATOM 894 C CA . LEU A 1 109 ? -27.486 8.750 43.874 1.00 95.00 109 LEU A CA 1
ATOM 895 C C . LEU A 1 109 ? -28.947 8.970 44.280 1.00 95.00 109 LEU A C 1
ATOM 897 O O . LEU A 1 109 ? -29.206 9.412 45.397 1.00 95.00 109 LEU A O 1
ATOM 901 N N . LEU A 1 110 ? -29.898 8.602 43.416 1.00 94.25 110 LEU A N 1
ATOM 902 C CA . LEU A 1 110 ? -31.328 8.694 43.726 1.00 94.25 110 LEU A CA 1
ATOM 903 C C . LEU A 1 110 ? -31.725 7.796 44.904 1.00 94.25 110 LEU A C 1
ATOM 905 O O . LEU A 1 110 ? -32.485 8.230 45.767 1.00 94.25 110 LEU A O 1
ATOM 909 N N . LYS A 1 111 ? -31.192 6.568 44.978 1.00 94.94 111 LYS A N 1
ATOM 910 C CA . LYS A 1 111 ? -31.420 5.672 46.125 1.00 94.94 111 LYS A CA 1
ATOM 911 C C . LYS A 1 111 ? -30.897 6.276 47.425 1.00 94.94 111 LYS A C 1
ATOM 913 O O . LYS A 1 111 ? -31.650 6.349 48.388 1.00 94.94 111 LYS A O 1
ATOM 918 N N . ARG A 1 112 ? -29.658 6.780 47.429 1.00 93.62 112 ARG A N 1
ATOM 919 C CA . ARG A 1 112 ? -29.062 7.436 48.607 1.00 93.62 112 ARG A CA 1
ATOM 920 C C . ARG A 1 112 ? -29.855 8.664 49.046 1.00 93.62 112 ARG A C 1
ATOM 922 O O . ARG A 1 112 ? -30.052 8.867 50.239 1.00 93.62 112 ARG A O 1
ATOM 929 N N . ALA A 1 113 ? -30.330 9.470 48.096 1.00 92.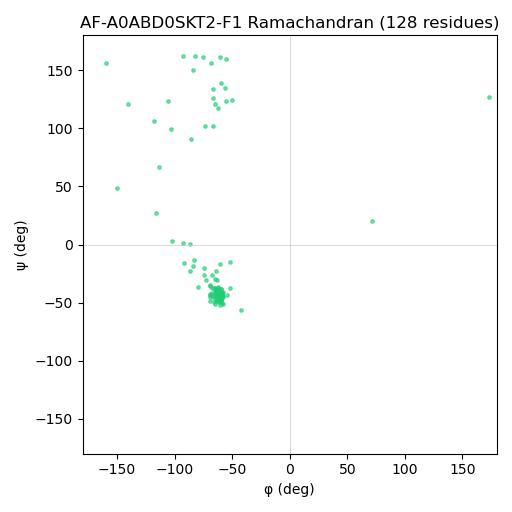50 113 ALA A N 1
ATOM 930 C CA . ALA A 1 113 ? -31.182 10.616 48.395 1.00 92.50 113 ALA A CA 1
ATOM 931 C C . ALA A 1 113 ? -32.509 10.178 49.039 1.00 92.50 113 ALA A C 1
ATOM 933 O O . ALA A 1 113 ? -32.895 10.728 50.065 1.00 92.50 113 ALA A O 1
ATOM 934 N N . ALA A 1 114 ? -33.168 9.151 48.493 1.00 92.06 114 ALA A N 1
ATOM 935 C CA . ALA A 1 114 ? -34.416 8.619 49.041 1.00 92.06 114 ALA A CA 1
ATOM 936 C C . ALA A 1 114 ? -34.239 7.988 50.435 1.00 92.06 114 ALA A C 1
ATOM 938 O O . ALA A 1 114 ? -35.093 8.167 51.303 1.00 92.06 114 ALA A O 1
ATOM 939 N N . GLU A 1 115 ? -33.137 7.270 50.664 1.00 92.00 115 GLU A N 1
ATOM 940 C CA . GLU A 1 115 ? -32.774 6.715 51.974 1.00 92.00 115 GLU A CA 1
ATOM 941 C C . GLU A 1 115 ? -32.529 7.829 53.000 1.00 92.00 115 GLU A C 1
ATOM 943 O O . GLU A 1 115 ? -33.085 7.781 54.094 1.00 92.00 115 GLU A O 1
ATOM 948 N N . SER A 1 116 ? -31.784 8.871 52.624 1.00 89.00 116 SER A N 1
ATOM 949 C CA . SER A 1 116 ? -31.551 10.048 53.470 1.00 89.00 116 SER A CA 1
ATOM 950 C C . SER A 1 116 ? -32.855 10.788 53.809 1.00 89.00 116 SER A C 1
ATOM 952 O O . SER A 1 116 ? -33.113 11.101 54.970 1.00 89.00 116 SER A O 1
ATOM 954 N N . SER A 1 117 ? -33.745 10.987 52.828 1.00 87.00 117 SER A N 1
ATOM 955 C CA . SER A 1 117 ? -35.069 11.581 53.064 1.00 87.00 117 SER A CA 1
ATOM 956 C C . SER A 1 117 ? -35.953 10.733 53.982 1.00 87.00 117 SER A C 1
ATOM 958 O O . SER A 1 117 ? -36.647 11.298 54.823 1.00 87.00 117 SER A O 1
ATOM 960 N N . ARG A 1 118 ? -35.922 9.396 53.869 1.00 86.31 118 ARG A N 1
ATOM 961 C CA . ARG A 1 118 ? -36.640 8.497 54.793 1.00 86.31 118 ARG A CA 1
ATOM 962 C C . ARG A 1 118 ? -36.108 8.587 56.221 1.00 86.31 118 ARG A C 1
ATOM 964 O O . ARG A 1 118 ? -36.905 8.638 57.149 1.00 86.31 118 ARG A O 1
ATOM 971 N N . MET A 1 119 ? -34.787 8.627 56.395 1.00 74.38 119 MET A N 1
ATOM 972 C CA . MET A 1 119 ? -34.170 8.761 57.721 1.00 74.38 119 MET A CA 1
ATOM 973 C C . MET A 1 119 ? -34.543 10.095 58.383 1.00 74.38 119 MET A C 1
ATOM 975 O O . MET A 1 119 ? -34.873 10.109 59.563 1.00 74.38 119 MET A O 1
ATOM 979 N N . ASN A 1 120 ? -34.580 11.193 57.619 1.00 76.25 120 ASN A N 1
ATOM 980 C CA . ASN A 1 120 ? -35.002 12.504 58.128 1.00 76.25 120 ASN A CA 1
ATOM 981 C C . ASN A 1 120 ? -36.507 12.581 58.453 1.00 76.25 120 ASN A C 1
ATOM 983 O O . ASN A 1 120 ? -36.882 13.247 59.415 1.00 76.25 120 ASN A O 1
ATOM 987 N N . ALA A 1 121 ? -37.368 11.910 57.679 1.00 72.56 121 ALA A N 1
ATOM 988 C CA . ALA A 1 121 ? -38.807 11.841 57.960 1.00 72.56 121 ALA A CA 1
ATOM 989 C C . ALA A 1 121 ? -39.096 11.055 59.251 1.00 72.56 121 ALA A C 1
ATOM 991 O O . ALA A 1 121 ? -39.831 11.525 60.108 1.00 72.56 121 ALA A O 1
ATOM 992 N N . ASN A 1 122 ? -38.431 9.913 59.452 1.00 71.31 122 ASN A N 1
ATOM 993 C CA . ASN A 1 122 ? -38.588 9.131 60.682 1.00 71.31 122 ASN A CA 1
ATOM 994 C C . ASN A 1 122 ? -38.076 9.870 61.933 1.00 71.31 122 ASN A C 1
ATOM 996 O O . ASN A 1 122 ? -38.603 9.658 63.016 1.00 71.31 122 ASN A O 1
ATOM 1000 N N . PHE A 1 123 ? -37.079 10.750 61.793 1.00 59.88 123 PHE A N 1
ATOM 1001 C CA . PHE A 1 123 ? -36.575 11.575 62.899 1.00 59.88 123 PHE A CA 1
ATOM 1002 C C . PHE A 1 123 ? -37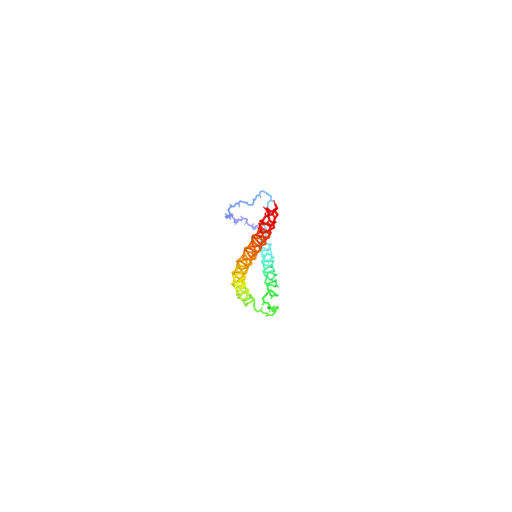.507 12.736 63.280 1.00 59.88 123 PHE A C 1
ATOM 1004 O O . PHE A 1 123 ? -37.391 13.264 64.378 1.00 59.88 123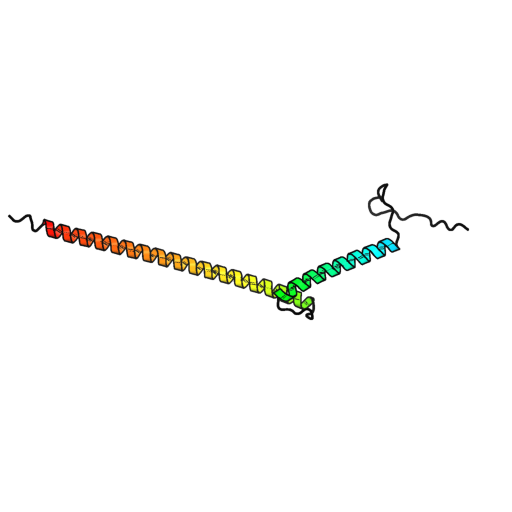 PHE A O 1
ATOM 1011 N N . SER A 1 124 ? -38.415 13.158 62.392 1.00 59.50 124 SER A N 1
ATOM 1012 C CA . SER A 1 124 ? -39.327 14.287 62.649 1.00 59.50 124 SER A CA 1
ATOM 1013 C C . SER A 1 124 ? -40.668 13.870 63.263 1.00 59.50 124 SER A C 1
ATOM 1015 O O . SER A 1 124 ? -41.348 14.717 63.836 1.00 59.50 124 SER A O 1
ATOM 1017 N N . ASP A 1 125 ? -41.014 12.582 63.208 1.00 56.34 125 ASP A N 1
ATOM 1018 C CA . ASP A 1 125 ? -42.217 12.034 63.848 1.00 56.34 125 ASP A CA 1
ATOM 1019 C C . ASP A 1 125 ? -42.008 11.688 65.343 1.00 56.34 125 ASP A C 1
ATOM 1021 O O . ASP A 1 125 ? -42.987 11.593 66.083 1.00 56.34 125 ASP A O 1
ATOM 1025 N N . GLU A 1 126 ? -40.763 11.546 65.826 1.00 56.00 126 GLU A N 1
ATOM 1026 C CA . GLU A 1 126 ? -40.473 11.232 67.243 1.00 56.00 126 GLU A CA 1
ATOM 1027 C C . GLU A 1 126 ? -40.395 12.471 68.166 1.00 56.00 126 GLU A C 1
ATOM 1029 O O . GLU A 1 126 ? -40.669 12.351 69.358 1.00 56.00 126 GLU A O 1
ATOM 1034 N N . ASP A 1 127 ? -40.133 13.674 67.637 1.00 55.25 127 ASP A N 1
ATOM 1035 C CA . ASP A 1 127 ? -40.049 14.922 68.429 1.00 55.25 127 ASP A CA 1
ATOM 1036 C C . ASP A 1 127 ? -41.412 15.631 68.635 1.00 55.25 127 ASP A C 1
ATOM 1038 O O . ASP A 1 127 ? -41.491 16.678 69.281 1.00 55.25 127 ASP A O 1
ATOM 1042 N N . GLY A 1 128 ? -42.507 15.075 68.102 1.00 52.53 128 GLY A N 1
ATOM 1043 C CA . GLY A 1 128 ? -43.866 15.629 68.209 1.00 52.53 128 GLY A CA 1
ATOM 1044 C C . GLY A 1 128 ? -44.707 15.111 69.386 1.00 52.53 128 GLY A C 1
ATOM 1045 O O . GLY A 1 128 ? -45.873 15.488 69.502 1.00 52.53 128 GLY A O 1
ATOM 1046 N N . ALA A 1 129 ? -44.155 14.240 70.235 1.00 51.81 129 ALA A N 1
ATOM 1047 C CA . ALA A 1 129 ? -44.860 13.614 71.356 1.00 51.81 129 ALA A CA 1
ATOM 1048 C C . ALA A 1 129 ? -44.306 14.074 72.718 1.00 51.81 129 ALA A C 1
ATOM 1050 O O . ALA A 1 129 ? -43.737 13.275 73.461 1.00 51.81 129 ALA A O 1
ATOM 1051 N N . ILE A 1 130 ? -44.485 15.356 73.056 1.00 46.06 130 ILE A N 1
ATOM 1052 C CA . ILE A 1 130 ? -44.439 15.860 74.443 1.00 46.06 130 ILE A CA 1
ATOM 1053 C C . ILE A 1 130 ? -45.628 16.791 74.669 1.00 46.06 130 ILE A C 1
ATOM 1055 O O . ILE A 1 130 ? -45.811 17.718 73.848 1.00 46.06 130 ILE A O 1
#

pLDDT: mean 85.58, std 17.02, range [40.56, 98.12]

Sequence (130 aa):
MDNQDQYSRPRRGRPPGPNRTPLSRSERRARNAEYERQRRELIGVGISRLEPLVGATPETPRAEVLVQTVCYINSARDSIESLRRENQELKDQIFFLTVAEYQRKQRELLKRAAESSRMNANFSDEDGAI

Solvent-accessible surface area (backbone atoms only — not comparable to full-atom values): 7830 Å² total; per-residue (Å²): 138,84,84,76,83,77,87,82,85,85,70,91,87,62,77,72,57,102,87,50,84,79,75,50,77,64,56,51,50,54,52,52,51,50,52,52,50,52,54,51,49,53,50,48,56,56,49,64,64,47,23,70,80,62,72,44,56,97,84,53,54,72,70,56,51,52,52,47,44,52,51,51,54,52,55,50,51,56,48,51,54,50,52,53,50,52,52,48,53,51,49,52,51,52,50,54,51,54,53,51,52,52,54,51,53,52,53,53,53,52,50,52,51,51,51,51,52,51,55,54,52,62,61,58,66,66,76,71,80,127

Mean predicted aligned error: 12.95 Å

Organism: Loxostege sticticalis (NCBI:txid481309)

Secondary structure (DSSP, 8-state):
-----------SS-PPPTT-PPPPHHHHHHHHHHHHHHHHHHHHHHHHHHHHHHT--TTS-HHHHHHHHHHHHHHHHHHHHHHHHHHHHHHHHHHHHHHHHHHHHHHHHHHHHHHHHHHHHHHHHSTT--

InterPro domains:
  IPR011598 Myc-type, basic helix-loop-helix (bHLH) domain [PS50888] (27-76)
  IPR036638 Helix-loop-helix DNA-binding domain superfamily [G3DSA:4.10.280.10] (21-93)
  IPR036638 Helix-loop-helix DNA-binding domain superfamily [SSF47459] (25-97)

Radius of gyration: 41.56 Å; Cα contacts (8 Å, |Δi|>4): 22; chains: 1; bounding box: 80×44×131 Å